Protein AF-A0A4Y7JYX1-F1 (afdb_monomer)

Nearest PDB structures (foldseek):
  8ptf-assembly1_A  TM=5.790E-01  e=4.853E-01  Bacteroides thetaiotaomicron
  7zaz-assembly2_BBB  TM=4.598E-01  e=5.693E-01  Omphalotus olearius
  7zb2-assembly5_EEE  TM=4.641E-01  e=6.677E-01  Omphalotus olearius
  7zaz-assembly1_AAA  TM=4.540E-01  e=6.677E-01  Omphalotus olearius
  7zb1-assembly2_B  TM=4.682E-01  e=7.832E-01  Omphalotus olearius

Foldseek 3Di:
DPPPPFQDWEWFAAPVVRWIKIWGWHAAQVWTKIWIQTPPVRDIDIDTEPDPQDHGDDHHWDDWDDDHQKTWTQTPPQRWIWIARNNVRYIDIHHDDPVVVVVVVVVVVVVVVVPPDD

Secondary structure (DSSP, 8-state):
------SEEEEEEETTTTEEEEEEEEE-SS-EEEEEEETTTTEEEEEE---TTSPP--S-EEEEEEETTEEEEEESSS--EEEEETTTTEEEEE---HHHHHHHHHHHHHHHSTTS--

pLDDT: mean 83.43, std 17.48, range [36.66, 98.19]

Solvent-accessible surface area (backbone atoms only — not comparable to full-atom values): 6678 Å² total; per-residue (Å²): 129,84,87,72,75,65,27,26,63,40,62,41,40,21,77,90,78,71,32,45,32,44,37,39,31,39,45,30,74,85,48,43,35,35,43,34,38,36,53,93,77,75,42,78,47,73,49,65,66,82,60,83,86,48,77,66,37,65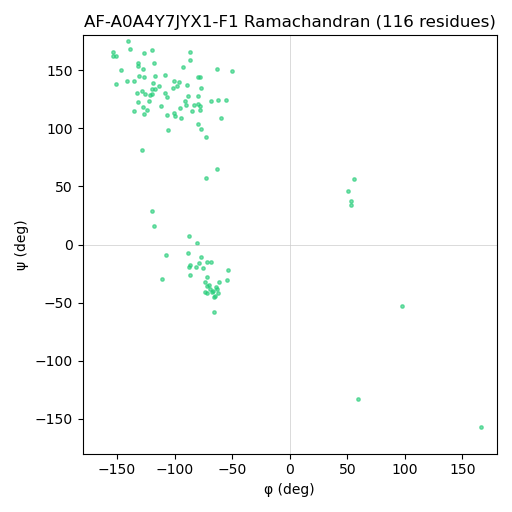,45,43,35,43,78,57,44,63,61,81,43,27,35,33,24,43,33,35,87,60,68,27,39,43,33,37,32,58,65,81,60,41,72,47,67,49,78,64,62,65,71,61,55,56,53,56,52,49,53,55,55,60,65,62,62,77,76,76,84,128

Sequence (118 aa):
MLNQRNDGIGFGFDATENQFKLVLLHLTENLTWCNILTLGTNSWSSTKNDDPAVPKYNGKAYSPTTIGESIYWITTPVMNVLCFNVERRRFKVIRYHWTVSKKRLLEKNMHGVSQRSG

Radius of gyration: 18.87 Å; Cα contacts (8 Å, |Δi|>4): 233; chains: 1; bounding box: 32×27×70 Å

InterPro domains:
  IPR013187 F-box associated beta-propeller, type 3 [PF08268] (8-102)

Structure (mmCIF, N/CA/C/O backbone):
data_AF-A0A4Y7JYX1-F1
#
_entry.id   AF-A0A4Y7JYX1-F1
#
loop_
_atom_site.group_PDB
_atom_site.id
_atom_site.type_symbol
_atom_site.label_atom_id
_atom_site.label_alt_id
_atom_site.label_comp_id
_atom_site.label_asym_id
_atom_site.label_entity_id
_atom_site.label_seq_id
_atom_site.pdbx_PDB_ins_code
_atom_site.Cartn_x
_atom_site.Cartn_y
_atom_site.Cartn_z
_atom_site.occupancy
_atom_site.B_iso_or_equiv
_atom_site.auth_seq_id
_atom_site.auth_comp_id
_atom_site.auth_asym_id
_atom_site.auth_atom_id
_atom_site.pdbx_PDB_model_num
ATOM 1 N N . MET A 1 1 ? 13.458 15.902 11.489 1.00 40.78 1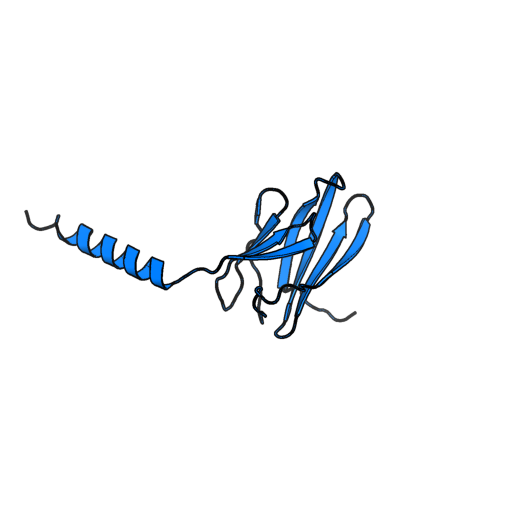 MET A N 1
ATOM 2 C CA . MET A 1 1 ? 12.700 14.822 10.819 1.00 40.78 1 MET A CA 1
ATOM 3 C C . MET A 1 1 ? 13.053 14.873 9.345 1.00 40.78 1 MET A C 1
ATOM 5 O O . MET A 1 1 ? 12.906 15.936 8.757 1.00 40.78 1 MET A O 1
ATOM 9 N N . LEU A 1 2 ? 13.609 13.802 8.772 1.00 38.44 2 LEU A N 1
ATOM 10 C CA . LEU A 1 2 ? 13.905 13.772 7.338 1.00 38.44 2 LEU A CA 1
ATOM 11 C C . LEU A 1 2 ? 12.593 13.900 6.553 1.00 38.44 2 LEU A C 1
ATOM 13 O O . LEU A 1 2 ? 11.685 13.096 6.752 1.00 38.44 2 LEU A O 1
ATOM 17 N N . ASN A 1 3 ? 12.525 14.894 5.664 1.00 43.75 3 ASN A N 1
ATOM 18 C CA . ASN A 1 3 ? 11.493 15.074 4.640 1.00 43.75 3 ASN A CA 1
ATOM 19 C C . ASN A 1 3 ? 11.530 13.906 3.633 1.00 43.75 3 ASN A C 1
ATOM 21 O 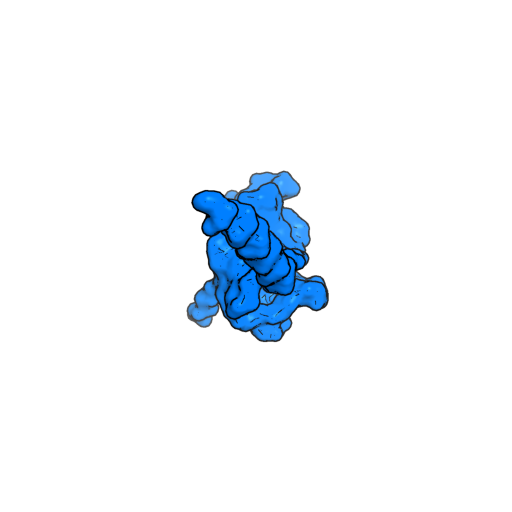O . ASN A 1 3 ? 11.851 14.090 2.459 1.00 43.75 3 ASN A O 1
ATOM 25 N N . GLN A 1 4 ? 11.231 12.683 4.074 1.00 55.88 4 GLN A N 1
ATOM 26 C CA . GLN A 1 4 ? 10.956 11.580 3.163 1.00 55.88 4 GLN A CA 1
ATOM 27 C C . GLN A 1 4 ? 9.580 11.831 2.559 1.00 55.88 4 GLN A C 1
ATOM 29 O O . GLN A 1 4 ? 8.541 11.516 3.130 1.00 55.88 4 GLN A O 1
ATOM 34 N N . ARG A 1 5 ? 9.589 12.499 1.408 1.00 68.94 5 ARG A N 1
ATOM 35 C CA . ARG A 1 5 ? 8.411 12.724 0.579 1.00 68.94 5 ARG A CA 1
ATOM 36 C C . ARG A 1 5 ? 7.870 11.348 0.183 1.00 68.94 5 ARG A C 1
ATOM 38 O O . ARG A 1 5 ? 8.522 10.671 -0.608 1.00 68.94 5 ARG A O 1
ATOM 45 N N . ASN A 1 6 ? 6.725 10.947 0.737 1.00 77.94 6 ASN A N 1
ATOM 46 C CA . ASN A 1 6 ? 6.089 9.661 0.429 1.00 77.94 6 ASN A CA 1
ATOM 47 C C . ASN A 1 6 ? 5.965 9.463 -1.090 1.00 77.94 6 ASN A C 1
ATOM 49 O O . ASN A 1 6 ? 5.841 10.428 -1.857 1.00 77.94 6 ASN A O 1
ATOM 53 N N . ASP A 1 7 ? 6.019 8.213 -1.529 1.00 92.31 7 ASP A N 1
ATOM 54 C CA . ASP A 1 7 ? 5.979 7.866 -2.948 1.00 92.31 7 ASP A CA 1
ATOM 55 C C . ASP A 1 7 ? 4.553 7.722 -3.458 1.00 92.31 7 ASP A C 1
ATOM 57 O O . ASP A 1 7 ? 4.300 7.998 -4.628 1.00 92.31 7 ASP A O 1
ATOM 61 N N . GLY A 1 8 ? 3.627 7.381 -2.563 1.00 94.75 8 GLY A N 1
ATOM 62 C CA . GLY A 1 8 ? 2.192 7.426 -2.788 1.00 94.75 8 GLY A CA 1
ATOM 63 C C . GLY A 1 8 ? 1.433 7.679 -1.490 1.00 94.75 8 GLY A C 1
ATOM 64 O O . GLY A 1 8 ? 1.949 7.498 -0.387 1.00 94.75 8 GLY A O 1
ATOM 65 N N . ILE A 1 9 ? 0.183 8.097 -1.627 1.00 96.62 9 ILE A N 1
ATOM 66 C CA . ILE A 1 9 ? -0.773 8.212 -0.526 1.00 96.62 9 ILE A CA 1
ATOM 67 C C . ILE A 1 9 ? -2.060 7.526 -0.948 1.00 96.62 9 ILE A C 1
ATOM 69 O O . ILE A 1 9 ? -2.404 7.562 -2.126 1.00 96.62 9 ILE A O 1
ATOM 73 N N . GLY A 1 10 ? -2.754 6.885 -0.021 1.00 97.06 10 GLY A N 1
ATOM 74 C CA . GLY A 1 10 ? -4.040 6.261 -0.281 1.00 97.06 10 GLY A CA 1
ATOM 75 C C . GLY A 1 10 ? -4.895 6.185 0.971 1.00 97.06 10 GLY A C 1
ATOM 76 O O . GLY A 1 10 ? -4.399 6.328 2.086 1.00 97.06 10 GLY A O 1
ATOM 77 N N . PHE A 1 11 ? -6.189 5.972 0.776 1.00 97.19 11 PHE A N 1
ATOM 78 C CA . PHE A 1 11 ? -7.173 5.942 1.848 1.00 97.19 11 PHE A CA 1
ATOM 79 C C . PHE A 1 11 ? -8.055 4.713 1.693 1.00 97.19 11 PHE A C 1
ATOM 81 O O . PHE A 1 11 ? -8.666 4.539 0.643 1.00 97.19 11 PHE A O 1
ATOM 88 N N . GLY A 1 12 ? -8.121 3.858 2.706 1.00 96.50 12 GLY A N 1
ATOM 89 C CA . GLY A 1 12 ? -8.890 2.621 2.632 1.00 96.50 12 GLY A CA 1
ATOM 90 C C . GLY A 1 12 ? -9.628 2.299 3.917 1.00 96.50 12 GLY A C 1
ATOM 91 O O . GLY A 1 12 ? -9.503 3.003 4.917 1.00 96.50 12 GLY A O 1
ATOM 92 N N . PHE A 1 13 ? -10.418 1.235 3.865 1.00 95.31 13 PHE A N 1
ATOM 93 C CA . PHE A 1 13 ? -11.228 0.764 4.976 1.00 95.31 13 PHE A CA 1
ATOM 94 C C . PHE A 1 13 ? -10.813 -0.661 5.338 1.00 95.31 13 PHE A C 1
ATOM 96 O O . PHE A 1 13 ? -10.695 -1.518 4.463 1.00 95.31 13 PHE A O 1
ATOM 103 N N . ASP A 1 14 ? -10.556 -0.879 6.622 1.00 93.62 14 ASP A N 1
ATOM 104 C CA . ASP A 1 14 ? -10.339 -2.190 7.215 1.00 93.62 14 ASP A CA 1
ATOM 105 C C . ASP A 1 14 ? -11.672 -2.681 7.782 1.00 93.62 14 ASP A C 1
ATOM 107 O O . ASP A 1 14 ? -12.166 -2.132 8.770 1.00 93.62 14 ASP A O 1
ATOM 111 N N . ALA A 1 15 ? -12.267 -3.683 7.136 1.00 90.50 15 ALA A N 1
ATOM 112 C CA . ALA A 1 15 ? -13.566 -4.212 7.534 1.00 90.50 15 ALA A CA 1
ATOM 113 C C . ALA A 1 15 ? -13.508 -5.026 8.835 1.00 90.50 15 ALA A C 1
ATOM 115 O O . ALA A 1 15 ? -14.490 -5.043 9.575 1.00 90.50 15 ALA A O 1
ATOM 116 N N . THR A 1 16 ? -12.366 -5.645 9.143 1.00 91.25 16 THR A N 1
ATOM 117 C CA . THR A 1 16 ? -12.186 -6.464 10.349 1.00 91.25 16 THR A CA 1
ATOM 118 C C . THR A 1 16 ? -12.087 -5.591 11.596 1.00 91.25 16 THR A C 1
ATOM 120 O O . THR A 1 16 ? -12.697 -5.898 12.619 1.00 91.25 16 THR A O 1
ATOM 123 N N . GLU A 1 17 ? -11.375 -4.466 11.507 1.00 91.69 17 GLU A N 1
ATOM 124 C CA . GLU A 1 17 ? -11.287 -3.484 12.598 1.00 91.69 17 GLU A CA 1
ATOM 125 C C . GLU A 1 17 ? -12.408 -2.424 12.543 1.00 91.69 17 GLU A C 1
ATOM 127 O O . GLU A 1 17 ? -12.540 -1.623 13.469 1.00 91.69 17 GLU A O 1
ATOM 132 N N . ASN A 1 18 ? -13.223 -2.414 11.479 1.00 93.75 18 ASN A N 1
ATOM 133 C CA . ASN A 1 18 ? -14.241 -1.398 11.182 1.00 93.75 18 ASN A CA 1
ATOM 134 C C . ASN A 1 18 ? -13.677 0.037 11.244 1.00 93.75 18 ASN A C 1
ATOM 136 O O . ASN A 1 18 ? -14.252 0.936 11.863 1.00 93.75 18 ASN A O 1
ATOM 140 N N . GLN A 1 19 ? -12.507 0.247 10.634 1.00 95.69 19 GLN A N 1
ATOM 141 C CA . GLN A 1 19 ? -11.748 1.494 10.740 1.00 95.69 19 GLN A CA 1
ATOM 142 C C . GLN A 1 19 ? -11.213 1.970 9.394 1.00 95.69 19 GLN A C 1
ATOM 144 O O . GLN A 1 19 ? -10.707 1.204 8.574 1.00 95.69 19 GLN A O 1
ATOM 149 N N . PHE A 1 20 ? -11.269 3.285 9.186 1.00 96.56 20 PHE A N 1
ATOM 150 C CA . PHE A 1 20 ? -10.613 3.925 8.053 1.00 96.56 20 PHE A CA 1
ATOM 151 C C . PHE A 1 20 ? -9.121 4.104 8.313 1.00 96.56 20 PHE A C 1
ATOM 153 O O . PHE A 1 20 ? -8.700 4.412 9.429 1.00 96.56 20 PHE A O 1
ATOM 160 N N . LYS A 1 21 ? -8.314 3.950 7.265 1.00 97.75 21 LYS A N 1
ATOM 161 C CA . LYS A 1 21 ? -6.857 4.023 7.342 1.00 97.75 21 LYS A CA 1
ATOM 162 C C . LYS A 1 21 ? -6.295 4.910 6.239 1.00 97.75 21 LYS A C 1
ATOM 164 O O . LYS A 1 21 ? -6.610 4.739 5.060 1.00 97.75 21 LYS A O 1
ATOM 169 N N . LEU A 1 22 ? -5.421 5.835 6.627 1.00 97.69 22 LEU A N 1
ATOM 170 C CA . LEU A 1 22 ? -4.575 6.586 5.706 1.00 97.69 22 LEU A CA 1
ATOM 171 C C . LEU A 1 22 ? -3.252 5.834 5.541 1.00 97.69 22 LEU A C 1
ATOM 173 O O . LEU A 1 22 ? -2.554 5.571 6.518 1.00 97.69 22 LEU A O 1
ATOM 177 N N . VAL A 1 23 ? -2.906 5.496 4.305 1.00 97.81 23 VAL A N 1
ATOM 178 C CA . VAL A 1 23 ? -1.722 4.709 3.958 1.00 97.81 23 VAL A CA 1
ATOM 179 C C . VAL A 1 23 ? -0.727 5.595 3.221 1.00 97.81 23 VAL A C 1
ATOM 181 O O . VAL A 1 23 ? -1.020 6.128 2.151 1.00 97.81 23 VAL A O 1
ATOM 184 N N . LEU A 1 24 ? 0.461 5.741 3.798 1.00 97.19 24 LEU A N 1
ATOM 185 C CA . LEU A 1 24 ? 1.605 6.422 3.207 1.00 97.19 24 LEU A CA 1
ATOM 186 C C . LEU A 1 24 ? 2.546 5.364 2.640 1.00 97.19 24 LEU A C 1
ATOM 188 O O . LEU A 1 24 ? 3.154 4.604 3.393 1.00 97.19 24 LEU A O 1
ATOM 192 N N . LEU A 1 25 ? 2.631 5.299 1.316 1.00 95.94 25 LEU A N 1
ATOM 193 C CA . LEU A 1 25 ? 3.426 4.317 0.594 1.00 95.94 25 LEU A CA 1
ATOM 194 C C . LEU A 1 25 ? 4.846 4.836 0.367 1.00 95.94 25 LEU A C 1
ATOM 196 O O . LEU A 1 25 ? 5.044 5.979 -0.052 1.00 95.94 25 LEU A O 1
ATOM 200 N N . HIS A 1 26 ? 5.814 3.949 0.568 1.00 93.56 26 HIS A N 1
ATOM 201 C CA . HIS A 1 26 ? 7.225 4.177 0.308 1.00 93.56 26 HIS A CA 1
ATOM 202 C C . HIS A 1 26 ? 7.774 3.089 -0.618 1.00 93.56 26 HIS A C 1
ATOM 204 O O . HIS A 1 26 ? 7.590 1.891 -0.378 1.00 93.56 26 HIS A O 1
ATOM 210 N N . LEU A 1 27 ? 8.453 3.522 -1.674 1.00 91.44 27 LEU A N 1
ATOM 211 C CA . LEU A 1 27 ? 9.008 2.716 -2.748 1.00 91.44 27 LEU A CA 1
ATOM 212 C C . LEU A 1 27 ? 10.491 3.053 -2.901 1.00 91.44 27 LEU A C 1
ATOM 214 O O . LEU A 1 27 ? 10.862 4.146 -3.322 1.00 91.44 27 LEU A O 1
ATOM 218 N N . THR A 1 28 ? 11.350 2.093 -2.573 1.00 86.69 28 THR A N 1
ATOM 219 C CA . THR A 1 28 ? 12.794 2.200 -2.805 1.00 86.69 28 THR A CA 1
ATOM 220 C C . THR A 1 28 ? 13.308 0.998 -3.581 1.00 86.69 28 THR A C 1
ATOM 222 O O . THR A 1 28 ? 12.681 -0.066 -3.612 1.00 86.69 28 THR A O 1
ATOM 225 N N . GLU A 1 29 ? 14.517 1.133 -4.125 1.00 84.50 29 GLU A N 1
ATOM 226 C CA . GLU A 1 29 ? 15.241 0.054 -4.812 1.00 84.50 29 GLU A CA 1
ATOM 227 C C . GLU A 1 29 ? 15.392 -1.219 -3.984 1.00 84.50 29 GLU A C 1
ATOM 229 O O . GLU A 1 29 ? 15.592 -2.290 -4.549 1.00 84.50 29 GLU A O 1
ATOM 234 N N . ASN A 1 30 ? 15.290 -1.119 -2.657 1.00 84.25 30 ASN A N 1
ATOM 235 C CA . ASN A 1 30 ? 15.537 -2.227 -1.744 1.00 84.25 30 ASN A CA 1
ATOM 236 C C . ASN A 1 30 ? 14.275 -2.726 -1.046 1.00 84.25 30 ASN A C 1
ATOM 238 O O . ASN A 1 30 ? 14.206 -3.905 -0.698 1.00 84.25 30 ASN A O 1
ATOM 242 N N . LEU A 1 31 ? 13.297 -1.846 -0.833 1.00 89.38 31 LEU A N 1
ATOM 243 C CA . LEU A 1 31 ? 12.165 -2.103 0.043 1.00 89.38 31 LEU A CA 1
ATOM 244 C C . LEU A 1 31 ? 10.923 -1.330 -0.406 1.00 89.38 31 LEU A C 1
ATOM 246 O O . LEU A 1 31 ? 10.994 -0.146 -0.733 1.00 89.38 31 LEU A O 1
ATOM 250 N N . THR A 1 32 ? 9.780 -2.008 -0.346 1.00 92.75 32 THR A N 1
ATOM 251 C CA . THR A 1 32 ? 8.444 -1.405 -0.396 1.00 92.75 32 THR A CA 1
ATOM 252 C C . THR A 1 32 ? 7.824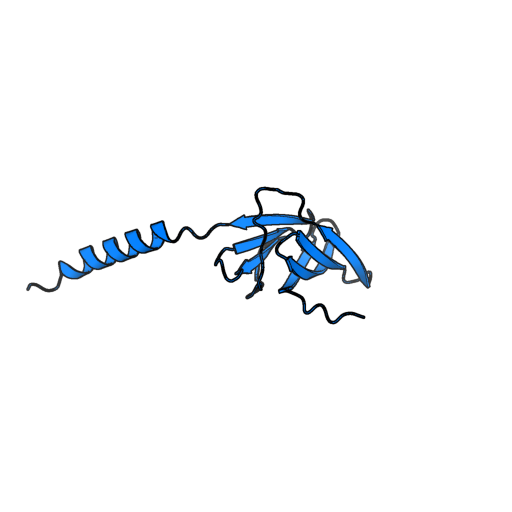 -1.517 0.990 1.00 92.75 32 THR A C 1
ATOM 254 O O . THR A 1 32 ? 7.861 -2.593 1.590 1.00 92.75 32 THR A O 1
ATOM 257 N N . TRP A 1 33 ? 7.290 -0.426 1.528 1.00 94.81 33 TRP A N 1
ATOM 258 C CA . TRP A 1 33 ? 6.640 -0.429 2.839 1.00 94.81 33 TRP A CA 1
ATOM 259 C C . TRP A 1 33 ? 5.590 0.671 2.949 1.00 94.81 33 TRP A C 1
ATOM 261 O O . TRP A 1 33 ? 5.559 1.602 2.146 1.00 94.81 33 TRP A O 1
ATOM 271 N N . CYS A 1 34 ? 4.746 0.569 3.971 1.00 96.31 34 CYS A N 1
ATOM 272 C CA . CYS A 1 34 ? 3.742 1.572 4.288 1.00 96.31 34 CYS A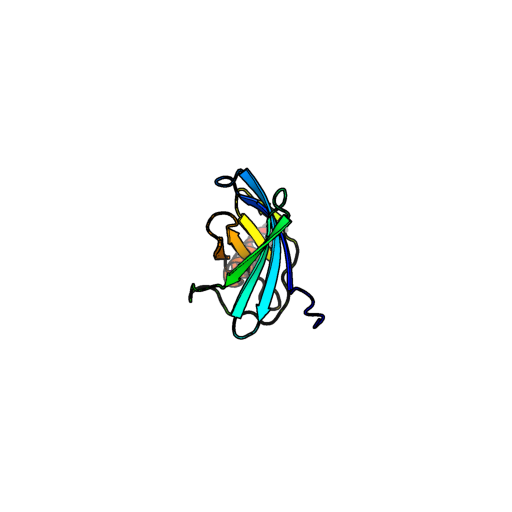 CA 1
ATOM 273 C C . CYS A 1 34 ? 3.842 2.020 5.744 1.00 96.31 34 CYS A C 1
ATOM 275 O O . CYS A 1 34 ? 4.059 1.196 6.635 1.00 96.31 34 CYS A O 1
ATOM 277 N N . ASN A 1 35 ? 3.589 3.307 5.975 1.00 97.50 35 ASN A N 1
ATOM 278 C CA . ASN A 1 35 ? 3.125 3.815 7.263 1.00 97.50 35 ASN A CA 1
ATOM 279 C C . ASN A 1 35 ? 1.604 3.969 7.201 1.00 97.50 35 ASN A C 1
ATOM 281 O O . ASN A 1 35 ? 1.064 4.437 6.202 1.00 97.50 35 ASN A O 1
ATOM 285 N N . ILE A 1 36 ? 0.910 3.551 8.250 1.00 97.88 36 ILE A N 1
ATOM 286 C CA . ILE A 1 36 ? -0.547 3.448 8.281 1.00 97.88 36 ILE A CA 1
ATOM 287 C C . ILE A 1 36 ? -1.046 4.197 9.507 1.00 97.88 36 ILE A C 1
ATOM 289 O O . ILE A 1 36 ? -0.711 3.817 10.629 1.00 97.88 36 ILE A O 1
ATOM 293 N N . LEU A 1 37 ? -1.846 5.235 9.285 1.00 98.00 37 LEU A N 1
ATOM 294 C CA . LEU A 1 37 ? -2.597 5.918 10.329 1.00 98.00 37 LEU A CA 1
ATOM 295 C C . LEU A 1 37 ? -4.000 5.331 10.383 1.00 98.00 37 LEU A C 1
ATOM 297 O O . LEU A 1 37 ? -4.764 5.455 9.424 1.00 98.00 37 LEU A O 1
ATOM 301 N N . THR A 1 38 ? -4.338 4.729 11.513 1.00 97.62 38 THR A N 1
ATOM 302 C CA . THR A 1 38 ? -5.694 4.277 11.807 1.00 97.62 38 THR A CA 1
ATOM 303 C C . THR A 1 38 ? -6.509 5.446 12.350 1.00 97.62 38 THR A C 1
ATOM 305 O O . THR A 1 38 ? -6.168 6.038 13.377 1.00 97.62 38 THR A O 1
ATOM 308 N N . LEU A 1 39 ? -7.588 5.794 11.652 1.00 95.00 39 LEU A N 1
ATOM 309 C CA . LEU A 1 39 ? -8.507 6.841 12.079 1.00 95.00 39 LEU A CA 1
ATOM 310 C C . LEU A 1 39 ? -9.438 6.322 13.178 1.00 95.00 39 LEU A C 1
ATOM 312 O O . LEU A 1 39 ? -9.847 5.164 13.175 1.00 95.00 39 LEU A O 1
ATOM 316 N N . GLY A 1 40 ? -9.767 7.192 14.129 1.00 91.81 40 GLY A N 1
ATOM 317 C CA . GLY A 1 40 ? -10.523 6.845 15.335 1.00 91.81 40 GLY A CA 1
ATOM 318 C C . GLY A 1 40 ? -9.603 6.612 16.532 1.00 91.81 40 GLY A C 1
ATOM 319 O O . GLY A 1 40 ? -9.754 7.284 17.546 1.00 91.81 40 GLY A O 1
ATOM 320 N N . THR A 1 41 ? -8.594 5.746 16.394 1.00 94.50 41 THR A N 1
ATOM 321 C CA . THR A 1 41 ? -7.555 5.553 17.428 1.00 94.50 41 THR A CA 1
ATOM 322 C C . THR A 1 41 ? -6.394 6.537 17.303 1.00 94.50 41 THR A C 1
ATOM 324 O O . THR A 1 41 ? -5.632 6.700 18.252 1.00 94.50 41 THR A O 1
ATOM 327 N N . ASN A 1 42 ? -6.239 7.177 16.138 1.00 95.44 42 ASN A N 1
ATOM 328 C CA . ASN A 1 42 ? -5.127 8.071 15.804 1.00 95.44 42 ASN A CA 1
ATOM 329 C C . ASN A 1 42 ? -3.749 7.428 16.031 1.00 95.44 42 ASN A C 1
ATOM 331 O O . ASN A 1 42 ? -2.787 8.095 16.417 1.00 95.44 42 ASN A O 1
ATOM 335 N N . SER A 1 43 ? -3.653 6.118 15.796 1.00 96.56 43 SER A N 1
ATOM 336 C CA . SER A 1 43 ? -2.428 5.350 15.992 1.00 96.56 43 SER A CA 1
ATOM 337 C C . SER A 1 43 ? -1.709 5.097 14.671 1.00 96.56 43 SER A C 1
ATOM 339 O O . SER A 1 43 ? -2.322 4.820 13.639 1.00 96.56 43 SER A O 1
ATOM 341 N N . TRP A 1 44 ? -0.380 5.177 14.720 1.00 97.81 44 TRP A N 1
ATOM 342 C CA . TRP A 1 44 ? 0.486 4.843 13.597 1.00 97.81 44 TRP A CA 1
ATOM 343 C C . TRP A 1 44 ? 0.998 3.412 13.719 1.00 97.81 44 TRP A C 1
ATOM 345 O O . TRP A 1 44 ? 1.383 2.957 14.794 1.00 97.81 44 TRP A O 1
ATOM 355 N N . SER A 1 45 ? 1.055 2.713 12.593 1.00 97.06 45 SER A N 1
ATOM 356 C CA . SER A 1 45 ? 1.752 1.436 12.459 1.00 97.06 45 SER A CA 1
ATOM 357 C C . SER A 1 45 ? 2.503 1.381 11.131 1.00 97.06 45 SER A C 1
ATOM 359 O O . SER A 1 45 ? 2.311 2.238 10.269 1.00 97.06 45 SER A O 1
ATOM 361 N N . SER A 1 46 ? 3.377 0.391 10.957 1.00 96.69 46 SER A N 1
ATOM 362 C CA . SER A 1 46 ? 4.083 0.180 9.692 1.00 96.69 46 SER A CA 1
ATOM 363 C C . SER A 1 46 ? 4.018 -1.278 9.258 1.00 96.69 46 SER A C 1
ATOM 365 O O . SER A 1 46 ? 3.860 -2.180 10.080 1.00 96.69 46 SER A O 1
ATOM 367 N N . THR A 1 47 ? 4.111 -1.505 7.951 1.00 95.94 47 THR A N 1
ATOM 368 C CA . THR A 1 47 ? 4.230 -2.843 7.366 1.00 95.94 47 THR A CA 1
AT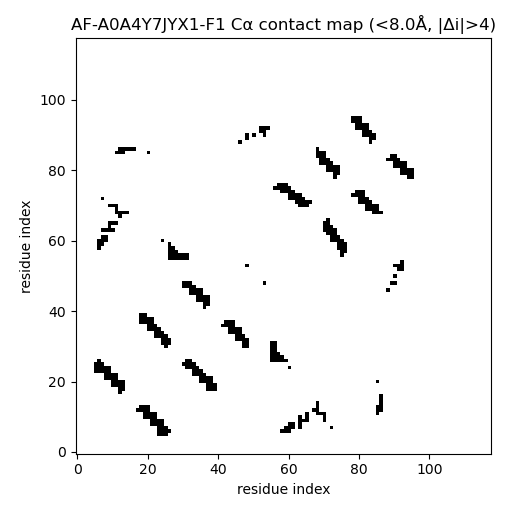OM 369 C C . THR A 1 47 ? 5.196 -2.806 6.195 1.00 95.94 47 THR A C 1
ATOM 371 O O . THR A 1 47 ? 5.214 -1.843 5.427 1.00 95.94 47 THR A O 1
ATOM 374 N N . LYS A 1 48 ? 6.011 -3.847 6.064 1.00 95.12 48 LYS A N 1
ATOM 375 C CA . LYS A 1 48 ? 6.982 -4.005 4.982 1.00 95.12 48 LYS A CA 1
ATOM 376 C C . LYS A 1 48 ? 6.498 -5.102 4.050 1.00 95.12 48 LYS A C 1
ATOM 378 O O . LYS A 1 48 ? 5.909 -6.075 4.505 1.00 95.12 48 LYS A O 1
ATOM 383 N N . ASN A 1 49 ? 6.774 -4.950 2.763 1.00 93.81 49 ASN A N 1
ATOM 384 C CA . ASN A 1 49 ? 6.570 -6.033 1.822 1.00 93.81 49 ASN A CA 1
ATOM 385 C C . ASN A 1 49 ? 7.579 -7.158 2.087 1.00 93.81 49 ASN A C 1
ATOM 387 O O . ASN A 1 49 ? 8.788 -6.927 2.035 1.00 93.81 49 ASN A O 1
ATOM 391 N N . ASP A 1 50 ? 7.068 -8.358 2.323 1.00 88.56 50 ASP A N 1
ATOM 392 C CA . ASP A 1 50 ? 7.814 -9.607 2.468 1.00 88.56 50 ASP A CA 1
ATOM 393 C C . ASP A 1 50 ? 7.650 -10.539 1.254 1.00 88.56 50 ASP A C 1
ATOM 395 O O . ASP A 1 50 ? 8.387 -11.515 1.130 1.00 88.56 50 ASP A O 1
ATOM 399 N N . ASP A 1 51 ? 6.735 -10.224 0.329 1.00 89.38 51 ASP A N 1
ATOM 400 C CA . ASP A 1 51 ? 6.489 -11.024 -0.869 1.00 89.38 51 ASP A CA 1
ATOM 401 C C . ASP A 1 51 ? 7.569 -10.765 -1.942 1.00 89.38 51 ASP A C 1
ATOM 403 O O . ASP A 1 51 ? 7.644 -9.653 -2.486 1.00 89.38 51 ASP A O 1
ATOM 407 N N . PRO A 1 52 ? 8.389 -11.774 -2.306 1.00 85.31 52 PRO A N 1
ATOM 408 C CA . PRO A 1 52 ? 9.411 -11.634 -3.340 1.00 85.31 52 PRO A CA 1
ATOM 409 C C . PRO A 1 52 ? 8.836 -11.450 -4.756 1.00 85.31 52 PRO A C 1
ATOM 411 O O . PRO A 1 52 ? 9.570 -11.047 -5.660 1.00 85.31 52 PRO A O 1
ATOM 414 N N . ALA A 1 53 ? 7.549 -11.734 -4.987 1.00 85.38 53 ALA A N 1
ATOM 415 C CA . ALA A 1 53 ? 6.895 -11.545 -6.282 1.00 85.38 53 ALA A CA 1
ATOM 416 C C . ALA A 1 53 ? 6.580 -10.068 -6.589 1.00 85.38 53 ALA A C 1
ATOM 418 O O . ALA A 1 53 ? 6.392 -9.698 -7.759 1.00 85.38 53 ALA A O 1
ATOM 419 N N . VAL A 1 54 ? 6.530 -9.218 -5.558 1.00 85.44 54 VAL A N 1
ATOM 420 C CA . VAL A 1 54 ? 6.367 -7.769 -5.696 1.00 85.44 54 VAL A CA 1
ATOM 421 C C . VAL A 1 54 ? 7.720 -7.166 -6.098 1.00 85.44 54 VAL A C 1
ATOM 423 O O . VAL A 1 54 ? 8.697 -7.306 -5.360 1.00 85.44 54 VAL A O 1
ATOM 426 N N . PRO A 1 55 ? 7.826 -6.500 -7.265 1.00 79.50 55 PRO A N 1
ATOM 427 C CA . PRO A 1 55 ? 9.075 -5.907 -7.711 1.00 79.50 55 PRO A CA 1
ATOM 428 C C . PRO A 1 55 ? 9.525 -4.817 -6.747 1.00 79.50 55 PRO A C 1
ATOM 430 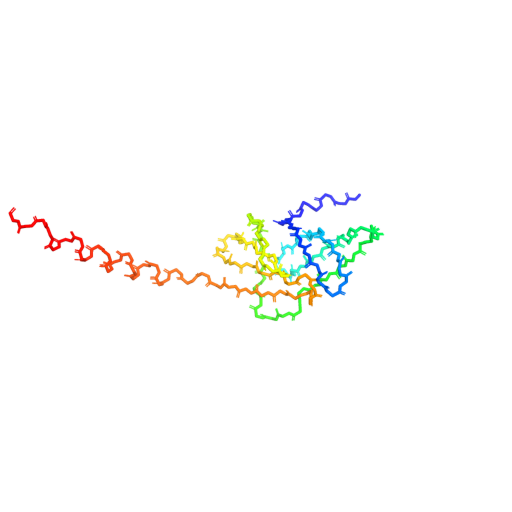O O . PRO A 1 55 ? 8.711 -4.117 -6.145 1.00 79.50 55 PRO A O 1
ATOM 433 N N . LYS A 1 56 ? 10.836 -4.623 -6.667 1.00 81.81 56 LYS A N 1
ATOM 434 C CA . LYS A 1 56 ? 11.404 -3.444 -6.022 1.00 81.81 56 LYS A CA 1
ATOM 435 C C . LYS A 1 56 ? 11.261 -2.258 -6.977 1.00 81.81 56 LYS A C 1
ATOM 437 O O . LYS A 1 56 ? 11.515 -2.397 -8.174 1.00 81.81 56 LYS A O 1
ATOM 442 N N . TYR A 1 57 ? 10.824 -1.115 -6.460 1.00 74.25 57 TYR A N 1
ATOM 443 C CA . TYR A 1 57 ? 10.509 0.071 -7.255 1.00 74.25 57 TYR A CA 1
ATOM 444 C C . TYR A 1 57 ? 11.368 1.242 -6.799 1.00 74.25 57 TYR A C 1
ATOM 446 O O . TYR A 1 57 ? 11.354 1.577 -5.623 1.00 74.25 57 TYR A O 1
ATOM 454 N N . ASN A 1 58 ? 12.042 1.917 -7.729 1.00 80.69 58 ASN A N 1
ATOM 455 C CA . ASN A 1 58 ? 12.547 3.266 -7.489 1.00 80.69 58 ASN A CA 1
ATOM 456 C C . ASN A 1 58 ? 11.665 4.253 -8.244 1.00 80.69 58 ASN A C 1
ATOM 458 O O . ASN A 1 58 ? 11.793 4.395 -9.461 1.00 80.69 58 ASN A O 1
ATOM 462 N N . GLY A 1 59 ? 10.721 4.876 -7.547 1.00 85.31 59 GLY A N 1
ATOM 463 C CA . GLY A 1 59 ? 9.837 5.831 -8.192 1.00 85.31 59 GLY A CA 1
ATOM 464 C C . GLY A 1 59 ? 8.624 6.193 -7.362 1.00 85.31 59 GLY A C 1
ATOM 465 O O . GLY A 1 59 ? 8.622 6.096 -6.140 1.00 85.31 59 GLY A O 1
ATOM 466 N N . LYS A 1 60 ? 7.589 6.656 -8.056 1.00 91.25 60 LYS A N 1
ATOM 467 C CA . LYS A 1 60 ? 6.375 7.202 -7.454 1.00 91.25 60 LYS A CA 1
ATOM 468 C C . LYS A 1 60 ? 5.155 6.377 -7.825 1.00 91.25 60 LYS A C 1
ATOM 470 O O . LYS A 1 60 ? 5.139 5.698 -8.855 1.00 91.25 60 LYS A O 1
ATOM 475 N N . ALA A 1 61 ? 4.135 6.468 -6.985 1.00 93.38 61 ALA A N 1
ATOM 476 C CA . ALA A 1 61 ? 2.858 5.804 -7.138 1.00 93.38 61 ALA A CA 1
ATOM 477 C C . ALA A 1 61 ? 1.745 6.856 -7.151 1.00 93.38 61 ALA A C 1
ATOM 479 O O . ALA A 1 61 ? 1.605 7.655 -6.225 1.00 93.38 61 ALA A O 1
ATOM 480 N N . TYR A 1 62 ? 0.953 6.861 -8.215 1.00 92.25 62 TYR A N 1
ATOM 481 C CA . TYR A 1 62 ? -0.043 7.896 -8.470 1.00 92.25 62 TYR A CA 1
ATOM 482 C C . TYR A 1 62 ? -1.451 7.311 -8.531 1.00 92.25 62 TYR A C 1
ATOM 484 O O . TYR A 1 62 ? -1.631 6.095 -8.640 1.00 92.25 62 TYR A O 1
ATOM 492 N N . SER A 1 63 ? -2.439 8.205 -8.500 1.00 93.56 63 SER A N 1
ATOM 493 C CA . SER A 1 63 ? -3.856 7.894 -8.720 1.00 93.56 63 SER A CA 1
ATOM 494 C C . SER A 1 63 ? -4.402 6.808 -7.780 1.00 93.56 63 SER A C 1
ATOM 496 O O . SER A 1 63 ? -4.905 5.791 -8.265 1.00 93.56 63 SER A O 1
ATOM 498 N N . PRO A 1 64 ? -4.304 6.993 -6.444 1.00 96.38 64 PRO A N 1
ATOM 499 C CA . PRO A 1 64 ? -4.863 6.042 -5.494 1.00 96.38 64 PRO A CA 1
ATOM 500 C C . PRO A 1 64 ? -6.346 5.832 -5.765 1.00 96.38 64 PRO A C 1
ATOM 502 O O . PRO A 1 64 ? -7.127 6.780 -5.769 1.00 96.38 64 PRO A O 1
ATOM 505 N N . THR A 1 65 ? -6.730 4.580 -5.963 1.00 96.94 65 THR A N 1
ATOM 506 C CA . THR A 1 65 ? -8.131 4.182 -6.076 1.00 96.94 65 THR A CA 1
ATOM 507 C C . THR A 1 65 ? -8.385 3.047 -5.108 1.00 96.94 65 THR A C 1
ATOM 509 O O . THR A 1 65 ? -7.616 2.090 -5.074 1.00 96.94 65 THR A O 1
ATOM 512 N N . THR A 1 66 ? -9.460 3.135 -4.337 1.00 96.69 66 THR A N 1
ATOM 513 C CA . THR A 1 66 ? -9.821 2.106 -3.359 1.00 96.69 66 THR A CA 1
ATOM 514 C C . THR A 1 66 ? -11.005 1.312 -3.871 1.00 96.69 66 THR A C 1
ATOM 516 O O . THR A 1 66 ? -12.026 1.887 -4.244 1.00 96.69 66 THR A O 1
ATOM 519 N N . ILE A 1 67 ? -10.858 -0.011 -3.910 1.00 94.50 67 ILE A N 1
ATOM 520 C CA . ILE A 1 67 ? -11.907 -0.944 -4.329 1.00 94.50 67 ILE A CA 1
ATOM 521 C C . ILE A 1 67 ? -11.924 -2.091 -3.322 1.00 94.50 67 ILE A C 1
ATOM 523 O O . ILE A 1 67 ? -10.948 -2.840 -3.210 1.00 94.50 67 ILE A O 1
ATOM 527 N N . GLY A 1 68 ? -13.031 -2.215 -2.589 1.00 92.25 68 GLY A N 1
ATOM 528 C CA . GLY A 1 68 ? -13.108 -3.103 -1.430 1.00 92.25 68 GLY A CA 1
ATOM 529 C C . GLY A 1 68 ? -12.070 -2.712 -0.374 1.00 92.25 68 GLY A C 1
ATOM 530 O O . GLY A 1 68 ? -11.901 -1.537 -0.064 1.00 92.25 68 GLY A O 1
ATOM 531 N N . GLU A 1 69 ? -11.339 -3.699 0.131 1.00 94.06 69 GLU A N 1
ATOM 532 C CA . GLU A 1 69 ? -10.321 -3.538 1.183 1.00 94.06 69 GLU A CA 1
ATOM 533 C C . GLU A 1 69 ? -8.931 -3.185 0.637 1.00 94.06 69 GLU A C 1
ATOM 535 O O . GLU A 1 69 ? -7.941 -3.206 1.368 1.00 94.06 69 GLU A O 1
ATOM 540 N N . SER A 1 70 ? -8.820 -2.911 -0.662 1.00 97.19 70 SER A N 1
ATOM 541 C CA . SER A 1 70 ? -7.536 -2.716 -1.327 1.00 97.19 70 SER A CA 1
ATOM 542 C C . SER A 1 70 ? -7.412 -1.327 -1.929 1.00 97.19 70 SER A C 1
ATOM 544 O O . SER A 1 70 ? -8.338 -0.820 -2.564 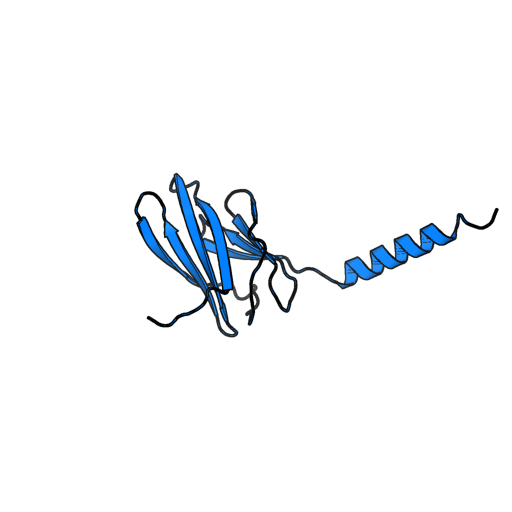1.00 97.19 70 SER A O 1
ATOM 546 N N . ILE A 1 71 ? -6.222 -0.753 -1.785 1.00 98.19 71 ILE A N 1
ATOM 547 C CA . ILE A 1 71 ? -5.815 0.480 -2.451 1.00 98.19 71 ILE A CA 1
ATOM 548 C C . ILE A 1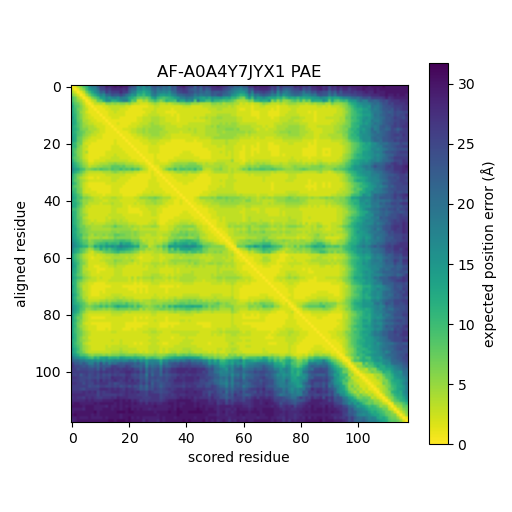 71 ? -4.923 0.118 -3.635 1.00 98.19 71 ILE A C 1
ATOM 550 O O . ILE A 1 71 ? -4.010 -0.699 -3.510 1.00 98.19 71 ILE A O 1
ATOM 554 N N . TYR A 1 72 ? -5.179 0.744 -4.775 1.00 97.25 72 TYR A N 1
ATOM 555 C CA . TYR A 1 72 ? -4.476 0.531 -6.030 1.00 97.25 72 TYR A CA 1
ATOM 556 C C . TYR A 1 72 ? -3.777 1.821 -6.454 1.00 97.25 72 TYR A C 1
ATOM 558 O O . TYR A 1 72 ? -4.396 2.884 -6.458 1.00 97.25 72 TYR A O 1
ATOM 566 N N . TRP A 1 73 ? -2.512 1.719 -6.859 1.00 96.00 73 TRP A N 1
ATOM 567 C CA . TRP A 1 73 ? -1.740 2.815 -7.445 1.00 96.00 73 TRP A CA 1
ATOM 568 C C . TRP A 1 73 ? -1.114 2.402 -8.767 1.00 96.00 73 TRP A C 1
ATOM 570 O O . TRP A 1 73 ? -0.730 1.247 -8.955 1.00 96.00 73 TRP A O 1
ATOM 580 N N . ILE A 1 74 ? -0.923 3.380 -9.647 1.00 93.69 74 ILE A N 1
ATOM 581 C CA . ILE A 1 74 ? -0.110 3.227 -10.854 1.00 93.69 74 ILE A CA 1
ATOM 582 C C . ILE A 1 74 ? 1.325 3.620 -10.510 1.00 93.69 74 ILE A C 1
ATOM 584 O O . ILE A 1 74 ? 1.571 4.752 -10.086 1.00 93.69 74 ILE A O 1
ATOM 588 N N . THR A 1 75 ? 2.270 2.697 -10.673 1.00 91.56 75 THR A N 1
ATOM 589 C CA . THR A 1 75 ? 3.687 2.943 -10.370 1.00 91.56 75 THR A CA 1
ATOM 590 C C . THR A 1 75 ? 4.431 3.563 -11.552 1.00 91.56 75 THR A C 1
ATOM 592 O O . THR A 1 75 ? 4.030 3.433 -12.706 1.00 91.56 75 THR A O 1
ATOM 595 N N . THR A 1 76 ? 5.555 4.212 -11.262 1.00 86.88 76 THR A N 1
ATOM 596 C CA . THR A 1 76 ? 6.528 4.718 -12.240 1.00 86.88 76 THR A CA 1
ATOM 597 C C . THR A 1 76 ? 7.948 4.308 -11.837 1.00 86.88 76 THR A C 1
ATOM 599 O O . THR A 1 76 ? 8.177 4.031 -10.659 1.00 86.88 76 THR A O 1
ATOM 602 N N . PRO A 1 77 ? 8.903 4.240 -12.784 1.00 81.31 77 PRO A N 1
ATOM 603 C CA . PRO A 1 77 ? 8.725 4.402 -14.236 1.00 81.31 77 PRO A CA 1
ATOM 604 C C . PRO A 1 77 ? 8.010 3.210 -14.897 1.00 81.31 77 PRO A C 1
ATOM 606 O O . PRO A 1 77 ? 7.530 3.316 -16.021 1.00 81.31 77 PRO A O 1
ATOM 609 N N . VAL A 1 78 ? 7.905 2.078 -14.198 1.00 81.62 78 VAL A N 1
ATOM 610 C CA . VAL A 1 78 ? 7.204 0.889 -14.692 1.00 81.62 78 VAL A CA 1
ATOM 611 C C . VAL A 1 78 ? 5.715 1.014 -14.386 1.00 81.62 78 VAL A C 1
ATOM 613 O O . VAL A 1 78 ? 5.337 0.976 -13.218 1.00 81.62 78 VAL A O 1
ATOM 616 N N . MET A 1 79 ? 4.886 1.111 -15.428 1.00 86.25 79 MET A N 1
ATOM 617 C CA . MET A 1 79 ? 3.424 1.277 -15.359 1.00 86.25 79 MET A CA 1
ATOM 618 C C . MET A 1 79 ? 2.692 -0.007 -14.923 1.00 86.25 79 MET A C 1
ATOM 620 O O . MET A 1 79 ? 1.844 -0.536 -15.640 1.00 86.25 79 MET A O 1
ATOM 624 N N . ASN A 1 80 ? 3.035 -0.538 -13.751 1.00 89.88 80 ASN A N 1
ATOM 625 C CA . ASN A 1 80 ? 2.275 -1.595 -13.092 1.00 89.88 80 ASN A CA 1
ATOM 626 C C . ASN A 1 80 ? 1.163 -1.000 -12.229 1.00 89.88 80 ASN A C 1
ATOM 628 O O . ASN A 1 80 ? 1.184 0.182 -11.880 1.00 89.88 80 ASN A O 1
ATOM 632 N N . VAL A 1 81 ? 0.228 -1.858 -11.828 1.00 93.50 81 VAL A N 1
ATOM 633 C CA . VAL A 1 81 ? -0.699 -1.547 -10.743 1.00 93.50 81 VAL A CA 1
ATOM 634 C C . VAL A 1 81 ? -0.199 -2.234 -9.477 1.00 93.50 81 VAL A C 1
ATOM 636 O O . VAL A 1 81 ? -0.176 -3.466 -9.394 1.00 93.50 81 VAL A O 1
ATOM 639 N N . LEU A 1 82 ? 0.216 -1.436 -8.496 1.00 94.69 82 LEU A N 1
ATOM 640 C CA . LEU A 1 82 ? 0.529 -1.903 -7.150 1.00 94.69 82 LEU A CA 1
ATOM 641 C C . LEU A 1 82 ? -0.747 -1.863 -6.312 1.00 94.69 82 LEU A C 1
ATOM 643 O O . LEU A 1 82 ? -1.422 -0.842 -6.247 1.00 94.69 82 LEU A O 1
ATOM 647 N N . CYS A 1 83 ? -1.061 -2.977 -5.672 1.00 95.75 83 CYS A N 1
ATOM 648 C CA . CYS A 1 83 ? -2.207 -3.152 -4.799 1.00 95.75 83 CYS A CA 1
ATOM 649 C C . CYS A 1 83 ? -1.712 -3.365 -3.368 1.00 95.75 83 CYS A C 1
ATOM 651 O O . CYS A 1 83 ? -0.801 -4.161 -3.146 1.00 95.75 83 CYS A O 1
ATOM 653 N N . PHE A 1 84 ? -2.348 -2.714 -2.401 1.00 97.19 84 PHE A N 1
ATOM 654 C CA . PHE A 1 84 ? -2.159 -2.961 -0.976 1.00 97.19 84 PHE A CA 1
ATOM 655 C C . PHE A 1 84 ? -3.509 -3.278 -0.345 1.00 97.19 84 PHE A C 1
ATOM 657 O O . PHE A 1 84 ? -4.396 -2.426 -0.337 1.00 97.19 84 PHE A O 1
ATOM 664 N N . ASN A 1 85 ? -3.672 -4.497 0.165 1.00 96.94 85 ASN A N 1
ATOM 665 C CA . ASN A 1 85 ? -4.841 -4.852 0.959 1.00 96.94 85 ASN A CA 1
ATOM 666 C C . ASN A 1 85 ? -4.642 -4.318 2.384 1.00 96.94 85 ASN A C 1
ATOM 668 O O . ASN A 1 85 ? -3.653 -4.645 3.041 1.00 96.94 85 ASN A O 1
ATOM 672 N N . VAL A 1 86 ? -5.564 -3.468 2.823 1.00 96.31 86 VAL A N 1
ATOM 673 C CA . VAL A 1 86 ? -5.481 -2.693 4.064 1.00 96.31 86 VAL A CA 1
ATOM 674 C C . VAL A 1 86 ? -5.654 -3.580 5.293 1.00 96.31 86 VAL A C 1
ATOM 676 O O . VAL A 1 86 ? -4.890 -3.439 6.246 1.00 96.31 86 VAL A O 1
ATOM 679 N N . GLU A 1 87 ? -6.603 -4.513 5.233 1.00 93.56 87 GLU A N 1
ATOM 680 C CA . GLU A 1 87 ? -6.916 -5.469 6.299 1.00 93.56 87 GLU A CA 1
ATOM 681 C C . GLU A 1 87 ? -5.742 -6.437 6.529 1.00 93.56 87 GLU A C 1
ATOM 683 O O . GLU A 1 87 ? -5.124 -6.488 7.592 1.00 93.56 87 GLU A O 1
ATOM 688 N N . ARG A 1 88 ? -5.353 -7.159 5.477 1.00 94.81 88 ARG A N 1
ATOM 689 C CA . ARG A 1 88 ? -4.298 -8.181 5.501 1.00 94.81 88 ARG A CA 1
ATOM 690 C C . ARG A 1 88 ? -2.894 -7.597 5.505 1.00 94.81 88 ARG A C 1
ATOM 692 O O . ARG A 1 88 ? -1.933 -8.345 5.663 1.00 94.81 88 ARG A O 1
ATOM 699 N N . ARG A 1 89 ? -2.761 -6.288 5.276 1.00 95.31 89 ARG A N 1
ATOM 700 C CA . ARG A 1 89 ? -1.493 -5.546 5.197 1.00 95.31 89 ARG A CA 1
ATOM 701 C C . ARG A 1 89 ? -0.494 -6.144 4.203 1.00 95.31 89 ARG A C 1
ATOM 703 O O . ARG A 1 89 ? 0.711 -6.144 4.454 1.00 95.31 89 ARG A O 1
ATOM 710 N N . ARG A 1 90 ? -0.999 -6.650 3.074 1.00 95.56 90 ARG A N 1
ATOM 711 C CA . ARG A 1 90 ? -0.213 -7.347 2.044 1.00 95.56 90 ARG A CA 1
ATOM 712 C C . ARG A 1 90 ? -0.225 -6.612 0.719 1.00 95.56 90 ARG A C 1
ATOM 714 O O . ARG A 1 90 ? -1.241 -6.048 0.310 1.00 95.56 90 ARG A O 1
ATOM 721 N N . PHE A 1 91 ? 0.904 -6.688 0.027 1.00 95.38 91 PHE A N 1
ATOM 722 C CA . PHE A 1 91 ? 1.060 -6.145 -1.311 1.00 95.38 91 PHE A CA 1
ATOM 723 C C . PHE A 1 91 ? 0.761 -7.202 -2.373 1.00 95.38 91 PHE A C 1
ATOM 725 O O . PHE A 1 91 ? 0.920 -8.400 -2.160 1.00 95.38 91 PHE A O 1
ATOM 732 N N . LYS A 1 92 ? 0.332 -6.739 -3.544 1.00 94.75 92 LYS A N 1
ATOM 733 C CA . LYS A 1 92 ? 0.205 -7.532 -4.766 1.00 94.75 92 LYS A CA 1
ATOM 734 C C . LYS A 1 92 ? 0.505 -6.636 -5.955 1.00 94.75 92 LYS A C 1
ATOM 736 O O . LYS A 1 92 ? 0.211 -5.445 -5.925 1.00 94.75 92 LYS A O 1
ATOM 741 N N . VAL A 1 93 ? 1.039 -7.201 -7.030 1.00 92.50 93 VAL A N 1
ATOM 742 C CA . VAL A 1 93 ? 1.266 -6.459 -8.273 1.00 92.50 93 VAL A CA 1
ATOM 743 C C . VAL A 1 93 ? 0.485 -7.076 -9.414 1.00 92.50 93 VAL A C 1
ATOM 745 O O . VAL A 1 93 ? 0.503 -8.287 -9.621 1.00 92.50 93 VAL A O 1
ATOM 748 N N . ILE A 1 94 ? -0.184 -6.218 -10.176 1.00 91.56 94 ILE A N 1
ATOM 749 C CA . ILE A 1 94 ? -0.807 -6.560 -11.448 1.00 91.56 94 ILE A CA 1
ATOM 750 C C . ILE A 1 94 ? 0.063 -5.927 -12.531 1.00 91.56 94 ILE A C 1
ATOM 752 O O . ILE A 1 94 ? 0.164 -4.703 -12.644 1.00 91.56 94 ILE A O 1
ATOM 756 N N . ARG A 1 95 ? 0.748 -6.776 -13.298 1.00 86.31 95 ARG A N 1
ATOM 757 C CA . ARG A 1 95 ? 1.670 -6.327 -14.343 1.00 86.31 95 ARG A CA 1
ATOM 758 C C . ARG A 1 95 ? 0.888 -5.936 -15.586 1.00 86.31 95 ARG A C 1
ATOM 760 O O . ARG A 1 95 ? 0.111 -6.735 -16.109 1.00 86.31 95 ARG A O 1
ATOM 767 N N . TYR A 1 96 ? 1.131 -4.732 -16.088 1.00 70.88 96 TYR A N 1
ATOM 768 C CA . TYR A 1 96 ? 0.605 -4.331 -17.384 1.00 70.88 96 TYR A CA 1
ATOM 769 C C . TYR A 1 96 ? 1.494 -4.923 -18.486 1.00 70.88 96 TYR A C 1
ATOM 771 O O . TYR A 1 96 ? 2.605 -4.457 -18.732 1.00 70.88 96 TYR A O 1
ATOM 779 N N . HIS A 1 97 ? 1.034 -5.986 -19.149 1.00 63.91 97 HIS A N 1
ATOM 780 C CA . HIS A 1 97 ? 1.754 -6.565 -20.285 1.00 63.91 97 HIS A CA 1
ATOM 781 C C . HIS A 1 97 ? 1.557 -5.704 -21.543 1.00 63.91 97 HIS A C 1
ATOM 783 O O . HIS A 1 97 ? 0.559 -5.832 -22.251 1.00 63.91 97 HIS A O 1
ATOM 789 N N . TRP A 1 98 ? 2.545 -4.863 -21.862 1.00 56.62 98 TRP A N 1
ATOM 790 C CA . TRP A 1 98 ? 2.555 -4.024 -23.073 1.00 56.62 98 TRP A CA 1
ATOM 791 C C . TRP A 1 98 ? 2.355 -4.815 -24.383 1.00 56.62 98 TRP A C 1
ATOM 793 O O . TRP A 1 98 ? 1.754 -4.321 -25.339 1.00 56.62 98 TRP A O 1
ATOM 803 N N . THR A 1 99 ? 2.808 -6.072 -24.434 1.00 57.28 99 THR A N 1
ATOM 804 C CA . THR A 1 99 ? 2.700 -6.938 -25.619 1.00 57.28 99 THR A CA 1
ATOM 805 C C . THR A 1 99 ? 1.257 -7.215 -26.052 1.00 57.28 99 THR A C 1
ATOM 807 O O . THR A 1 99 ? 0.994 -7.304 -27.251 1.00 57.28 99 THR A O 1
ATOM 810 N N . VAL A 1 100 ? 0.304 -7.286 -25.116 1.00 55.66 100 VAL A N 1
ATOM 811 C CA . VAL A 1 100 ? -1.116 -7.533 -25.437 1.00 55.66 100 VAL A CA 1
ATOM 812 C C . VAL A 1 100 ? -1.750 -6.309 -26.108 1.00 55.66 100 VAL A C 1
ATOM 814 O O . VAL A 1 100 ? -2.546 -6.446 -27.039 1.00 55.66 100 VAL A O 1
ATOM 817 N N . SER A 1 101 ? -1.351 -5.106 -25.694 1.00 57.47 101 SER A N 1
ATOM 818 C CA . SER A 1 101 ? -1.886 -3.846 -26.221 1.00 57.47 101 SER A CA 1
ATOM 819 C C . SER A 1 101 ? -1.460 -3.598 -27.669 1.00 57.47 101 SER A C 1
ATOM 821 O O . SER A 1 101 ? -2.280 -3.169 -28.478 1.00 57.47 101 SER A O 1
ATOM 823 N N . LYS A 1 102 ? -0.216 -3.944 -28.038 1.00 55.78 102 LYS A N 1
ATOM 824 C CA . LYS A 1 102 ? 0.277 -3.795 -29.419 1.00 55.78 102 LYS A CA 1
ATOM 825 C C . LYS A 1 102 ? -0.449 -4.731 -30.393 1.00 55.78 102 LYS A C 1
ATOM 827 O O . LYS A 1 102 ? -0.813 -4.300 -31.482 1.00 55.78 102 LYS A O 1
ATOM 832 N N . LYS A 1 103 ? -0.726 -5.977 -29.984 1.00 57.06 103 LYS A N 1
ATOM 833 C CA . LYS A 1 103 ? -1.470 -6.948 -30.804 1.00 57.06 103 LYS A CA 1
ATOM 834 C C . LYS A 1 103 ? -2.927 -6.518 -31.023 1.00 57.06 103 LYS A C 1
ATOM 836 O O . LYS A 1 103 ? -3.373 -6.485 -32.162 1.00 57.06 103 LYS A O 1
ATOM 841 N N . ARG A 1 104 ? -3.621 -6.059 -29.971 1.00 57.75 104 ARG A N 1
ATOM 842 C CA . ARG A 1 104 ? -4.995 -5.525 -30.088 1.00 57.75 104 ARG A CA 1
ATOM 843 C C . ARG A 1 104 ? -5.083 -4.249 -30.931 1.00 57.75 104 ARG A C 1
ATOM 845 O O . ARG A 1 104 ? -6.069 -4.055 -31.636 1.00 57.75 104 ARG A O 1
ATOM 852 N N . LEU A 1 105 ? -4.083 -3.367 -30.856 1.00 57.75 105 LEU A N 1
ATOM 853 C CA . LEU A 1 105 ? -4.012 -2.171 -31.707 1.00 57.75 105 LEU A CA 1
ATOM 854 C C . LEU A 1 105 ? -3.783 -2.538 -33.180 1.00 57.75 105 LEU A C 1
ATOM 856 O O . LEU A 1 105 ? -4.424 -1.961 -34.053 1.00 57.75 105 LEU A O 1
ATOM 860 N N . LEU A 1 106 ? -2.924 -3.523 -33.459 1.00 58.12 106 LEU A N 1
ATOM 861 C CA . LEU A 1 106 ? -2.710 -4.034 -34.816 1.00 58.12 106 LEU A CA 1
ATOM 862 C C . LEU A 1 106 ? -3.974 -4.703 -35.381 1.00 58.12 106 LEU A C 1
ATOM 864 O O . LEU A 1 106 ? -4.356 -4.405 -36.506 1.00 58.12 106 LEU A O 1
ATOM 868 N N . GLU A 1 107 ? -4.669 -5.530 -34.598 1.00 59.97 107 GLU A N 1
ATOM 869 C CA . GLU A 1 107 ? -5.926 -6.180 -35.009 1.00 59.97 107 GLU A CA 1
ATOM 870 C C . GLU A 1 107 ? -7.038 -5.159 -35.312 1.00 59.97 107 GLU A C 1
ATOM 872 O O . GLU A 1 107 ? -7.711 -5.261 -36.337 1.00 59.97 107 GLU A O 1
ATOM 877 N N . LYS A 1 108 ? -7.185 -4.108 -34.490 1.00 59.41 108 LYS A N 1
ATOM 878 C CA . LYS A 1 108 ? -8.131 -3.011 -34.770 1.00 59.41 108 LYS A CA 1
ATOM 879 C C . LYS A 1 108 ? -7.790 -2.247 -36.054 1.00 59.41 108 LYS A C 1
ATOM 881 O O . LYS A 1 108 ? -8.697 -1.887 -36.800 1.00 59.41 108 LYS A O 1
ATOM 886 N N . ASN A 1 109 ? -6.506 -2.031 -36.332 1.00 58.12 109 ASN A N 1
ATOM 887 C CA . ASN A 1 109 ? -6.069 -1.340 -37.545 1.00 58.12 109 ASN A CA 1
ATOM 888 C C . ASN A 1 109 ? -6.223 -2.208 -38.804 1.00 58.12 109 ASN A C 1
ATOM 890 O O . ASN A 1 109 ? -6.533 -1.670 -39.860 1.00 58.12 109 ASN A O 1
ATOM 894 N N . MET A 1 110 ? -6.081 -3.534 -38.710 1.00 54.12 110 MET A N 1
ATOM 895 C CA . MET A 1 110 ? -6.327 -4.433 -39.847 1.00 54.12 110 MET A CA 1
ATOM 896 C C . MET A 1 110 ? -7.814 -4.522 -40.218 1.00 54.12 110 MET A C 1
ATOM 898 O O . MET A 1 110 ? -8.145 -4.599 -41.398 1.00 54.12 110 MET A O 1
ATOM 902 N N . HIS A 1 111 ? -8.725 -4.452 -39.244 1.00 55.56 111 HIS A N 1
ATOM 903 C CA . HIS A 1 111 ? -10.169 -4.478 -39.513 1.00 55.56 111 HIS A CA 1
ATOM 904 C C . HIS A 1 111 ? -10.755 -3.117 -39.929 1.00 55.56 111 HIS A C 1
ATOM 906 O O . HIS A 1 111 ? -11.807 -3.080 -40.560 1.00 55.56 111 HIS A O 1
ATOM 912 N N . GLY A 1 112 ? -10.069 -2.002 -39.649 1.00 49.94 112 GLY A N 1
ATOM 913 C CA . GLY A 1 112 ? -10.474 -0.663 -40.101 1.00 49.94 112 GLY A CA 1
ATOM 914 C C . GLY A 1 112 ? -10.134 -0.337 -41.564 1.00 49.94 112 GLY A C 1
ATOM 915 O O . GLY A 1 112 ? -10.683 0.613 -42.117 1.00 49.94 112 GLY A O 1
ATOM 916 N N . VAL A 1 113 ? -9.251 -1.111 -42.208 1.00 51.59 113 VAL A N 1
ATOM 917 C CA . VAL A 1 113 ? -8.819 -0.872 -43.603 1.00 51.59 113 VAL A CA 1
ATOM 918 C C . VAL A 1 113 ? -9.748 -1.545 -44.627 1.00 51.59 113 VAL A C 1
ATOM 920 O O . VAL A 1 113 ? -9.821 -1.104 -45.768 1.00 51.59 113 VAL A O 1
ATOM 923 N N . SER A 1 114 ? -10.547 -2.539 -44.222 1.00 48.81 114 SER A N 1
ATOM 924 C CA . SER A 1 114 ? -11.431 -3.291 -45.132 1.00 48.81 114 SER A CA 1
ATOM 925 C C . SER A 1 114 ? -12.762 -2.594 -45.480 1.00 48.81 114 SER A C 1
ATOM 927 O O . SER A 1 114 ? -13.565 -3.176 -46.204 1.00 48.81 114 SER A O 1
ATOM 929 N N . GLN A 1 115 ? -13.033 -1.381 -44.980 1.00 47.78 115 GLN A N 1
ATOM 930 C CA . GLN A 1 115 ? -14.300 -0.661 -45.224 1.00 47.78 115 GLN A CA 1
ATOM 931 C C . GLN A 1 115 ? -14.146 0.676 -45.975 1.00 47.78 115 GLN A C 1
ATOM 933 O O . GLN A 1 115 ? -15.064 1.489 -45.973 1.00 47.78 115 GLN A O 1
ATOM 938 N N . ARG A 1 116 ? -13.004 0.935 -46.630 1.00 47.97 116 ARG A N 1
ATOM 939 C CA . ARG A 1 116 ? -12.781 2.171 -47.417 1.00 47.97 116 ARG A CA 1
ATOM 940 C C . ARG A 1 116 ? -12.489 1.933 -48.904 1.00 47.97 116 ARG A C 1
ATOM 942 O O . ARG A 1 116 ? -11.799 2.731 -49.528 1.00 47.97 116 ARG A O 1
ATOM 949 N N . SER A 1 117 ? -13.000 0.847 -49.474 1.00 46.06 117 SER A N 1
ATOM 950 C CA . SER A 1 117 ? -12.941 0.590 -50.920 1.00 46.06 117 SER A CA 1
ATOM 951 C C . SER A 1 117 ? -14.349 0.264 -51.418 1.00 46.06 117 SER A C 1
ATOM 953 O O . SER A 1 117 ? -14.733 -0.898 -51.505 1.00 46.06 117 SER A O 1
ATOM 955 N N . GLY A 1 118 ? -15.132 1.312 -51.657 1.00 36.66 118 GLY A N 1
ATOM 956 C CA . GLY A 1 118 ? -16.453 1.277 -52.276 1.00 36.66 118 GLY A CA 1
ATOM 957 C C . GLY A 1 118 ? -16.691 2.604 -52.965 1.00 36.66 118 GLY A C 1
ATOM 958 O O . GLY A 1 118 ? -16.456 3.629 -52.286 1.00 36.66 118 GLY A O 1
#

Organism: Papaver somniferum (NCBI:txid3469)

Mean predicted aligned error: 9.68 Å